Protein AF-A0A3D4EFG9-F1 (afdb_monomer_lite)

Foldseek 3Di:
DCVVDPPDDDDLQVVLVVCVVVVNAVHSVRCQVAADDPPHPNHDDDDDDDLLRVLCVQVVVVHAAEAPPVVVVVDDPVRVVVNLVVNLVSPHAAYALAEPPDDPVSSVVSVVSCVVSNHDHDHDHPDDDD

Structure (mmCIF, N/CA/C/O backbone):
data_AF-A0A3D4EFG9-F1
#
_entry.id   AF-A0A3D4EFG9-F1
#
loop_
_atom_site.group_PDB
_atom_site.id
_atom_site.type_symbol
_atom_site.label_atom_id
_atom_site.label_alt_id
_atom_site.label_comp_id
_atom_site.label_asym_id
_atom_site.label_entity_id
_atom_site.label_seq_id
_atom_site.pdbx_PDB_ins_code
_atom_site.Cartn_x
_atom_site.Cartn_y
_atom_site.Cartn_z
_atom_site.occupancy
_atom_site.B_iso_or_equiv
_atom_site.auth_seq_id
_atom_site.auth_comp_id
_atom_site.auth_asym_id
_atom_site.auth_atom_id
_atom_site.pdbx_PDB_model_num
ATOM 1 N N . LEU A 1 1 ? 4.708 -14.233 -24.435 1.00 82.12 1 LEU A N 1
ATOM 2 C CA . LEU A 1 1 ? 4.312 -13.744 -23.087 1.00 82.12 1 LEU A CA 1
ATOM 3 C C . LEU A 1 1 ? 3.135 -14.493 -22.459 1.00 82.12 1 LEU A C 1
ATOM 5 O O . LEU A 1 1 ? 3.408 -15.318 -21.608 1.00 82.12 1 LEU A O 1
ATOM 9 N N . LYS A 1 2 ? 1.856 -14.291 -22.830 1.00 83.94 2 LYS A N 1
ATOM 10 C CA . LYS A 1 2 ? 0.737 -15.013 -22.160 1.00 83.94 2 LYS A CA 1
ATOM 11 C C . LYS A 1 2 ? 0.837 -16.544 -22.264 1.00 83.94 2 LYS A C 1
ATOM 13 O O . LYS A 1 2 ? 0.564 -17.232 -21.294 1.00 83.94 2 LYS A O 1
ATOM 18 N N . ALA A 1 3 ? 1.275 -17.057 -23.415 1.00 85.94 3 ALA A N 1
ATOM 19 C CA . ALA A 1 3 ? 1.535 -18.487 -23.602 1.00 85.94 3 ALA A CA 1
ATOM 20 C C . ALA A 1 3 ? 2.764 -18.991 -22.817 1.00 85.94 3 ALA A C 1
ATOM 22 O O . ALA A 1 3 ? 2.819 -20.158 -22.459 1.00 85.94 3 ALA A O 1
ATOM 23 N N . GLU A 1 4 ? 3.734 -18.114 -22.535 1.00 84.94 4 GLU A N 1
ATOM 24 C CA . GLU A 1 4 ? 4.949 -18.444 -21.769 1.00 84.94 4 GLU A CA 1
ATOM 25 C C . GLU A 1 4 ? 4.720 -18.383 -20.250 1.00 84.94 4 GLU A C 1
ATOM 27 O O . GLU A 1 4 ? 5.471 -18.989 -19.496 1.00 84.94 4 GLU A O 1
ATOM 32 N N . HIS A 1 5 ? 3.687 -17.660 -19.803 1.00 83.81 5 HIS A N 1
ATOM 33 C CA . HIS A 1 5 ? 3.349 -17.457 -18.392 1.00 83.81 5 HIS A CA 1
ATOM 34 C C . HIS A 1 5 ? 1.856 -17.738 -18.140 1.00 83.81 5 HIS A C 1
ATOM 36 O O . HIS A 1 5 ? 1.083 -16.815 -17.853 1.00 83.81 5 HIS A O 1
ATOM 42 N N . PRO A 1 6 ? 1.414 -18.998 -18.308 1.00 84.62 6 PRO A N 1
ATOM 43 C CA . PRO A 1 6 ? 0.018 -19.366 -18.119 1.00 84.62 6 PRO A CA 1
ATOM 44 C C . PRO A 1 6 ? -0.404 -19.152 -16.659 1.00 84.62 6 PRO A C 1
ATOM 46 O O . PRO A 1 6 ? 0.292 -19.553 -15.731 1.00 84.62 6 PRO A O 1
ATOM 49 N N . GLY A 1 7 ? -1.551 -18.500 -16.453 1.00 82.69 7 GLY A N 1
ATOM 50 C CA . GLY A 1 7 ? -2.093 -18.213 -15.118 1.00 82.69 7 GLY A CA 1
ATOM 51 C C . GLY A 1 7 ? -1.434 -17.043 -14.376 1.00 82.69 7 GLY A C 1
ATOM 52 O O . GLY A 1 7 ? -1.896 -16.683 -13.298 1.00 82.69 7 GLY A O 1
ATOM 53 N N . SER A 1 8 ? -0.397 -16.410 -14.934 1.00 83.06 8 SER A N 1
ATOM 54 C CA . SER A 1 8 ? 0.272 -15.265 -14.305 1.00 83.06 8 SER A CA 1
ATOM 55 C C . SER A 1 8 ? -0.328 -13.921 -14.729 1.00 83.06 8 SER A C 1
ATOM 57 O O . SER A 1 8 ? -0.741 -13.726 -15.876 1.00 83.06 8 SER A O 1
ATOM 59 N N . ILE A 1 9 ? -0.303 -12.940 -13.821 1.00 84.75 9 ILE A N 1
ATOM 60 C CA . ILE A 1 9 ? -0.603 -11.545 -14.162 1.00 84.75 9 ILE A CA 1
ATOM 61 C C . ILE A 1 9 ? 0.611 -10.946 -14.875 1.00 84.75 9 ILE A C 1
ATOM 63 O O . ILE A 1 9 ? 1.674 -10.744 -14.288 1.00 84.75 9 ILE A O 1
ATOM 67 N N . ILE A 1 10 ? 0.448 -10.622 -16.157 1.00 89.69 10 ILE A N 1
ATOM 68 C CA . ILE A 1 10 ? 1.515 -10.017 -16.955 1.00 89.69 10 ILE A CA 1
ATOM 69 C C . ILE A 1 10 ? 1.754 -8.568 -16.505 1.00 89.69 10 ILE A C 1
ATOM 71 O O . ILE A 1 10 ? 0.956 -7.675 -16.778 1.00 89.69 10 ILE A O 1
ATOM 75 N N . GLY A 1 11 ? 2.880 -8.337 -15.830 1.00 88.44 11 GLY A N 1
ATOM 76 C CA . GLY A 1 11 ? 3.390 -7.011 -15.462 1.00 88.44 11 GLY A CA 1
ATOM 77 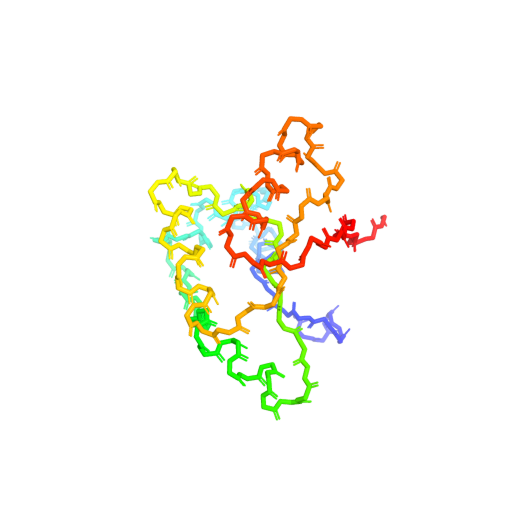C C . GLY A 1 11 ? 4.683 -6.600 -16.180 1.00 88.44 11 GLY A C 1
ATOM 78 O O . GLY A 1 11 ? 5.288 -7.391 -16.906 1.00 88.44 11 GLY A O 1
ATOM 79 N N . ARG A 1 12 ? 5.144 -5.369 -15.907 1.00 90.75 12 ARG A N 1
ATOM 80 C CA . ARG A 1 12 ? 6.397 -4.777 -16.431 1.00 90.75 12 ARG A CA 1
ATOM 81 C C . ARG A 1 12 ? 7.647 -5.670 -16.299 1.00 90.75 12 ARG A C 1
ATOM 83 O O . ARG A 1 12 ? 8.425 -5.668 -17.249 1.00 90.75 12 ARG A O 1
ATOM 90 N N . PRO A 1 13 ? 7.834 -6.482 -15.238 1.00 90.31 13 PRO A N 1
ATOM 91 C CA . PRO A 1 13 ? 8.967 -7.411 -15.170 1.00 90.31 13 PRO A CA 1
ATOM 92 C C . PRO A 1 13 ? 9.047 -8.390 -16.352 1.00 90.31 13 PRO A C 1
ATOM 94 O O . PRO A 1 13 ? 10.130 -8.633 -16.873 1.00 90.31 13 PRO A O 1
ATOM 97 N N . HIS A 1 14 ? 7.913 -8.881 -16.865 1.00 92.56 14 HIS A N 1
ATOM 98 C CA . HIS A 1 14 ? 7.903 -9.766 -18.038 1.00 92.56 14 HIS A CA 1
ATOM 99 C C . HIS A 1 14 ? 8.370 -9.037 -19.308 1.00 92.56 14 HIS A C 1
ATOM 101 O O . HIS A 1 14 ? 9.064 -9.611 -20.146 1.00 92.56 14 HIS A O 1
ATOM 107 N N . PHE A 1 15 ? 8.022 -7.753 -19.445 1.00 93.00 15 PH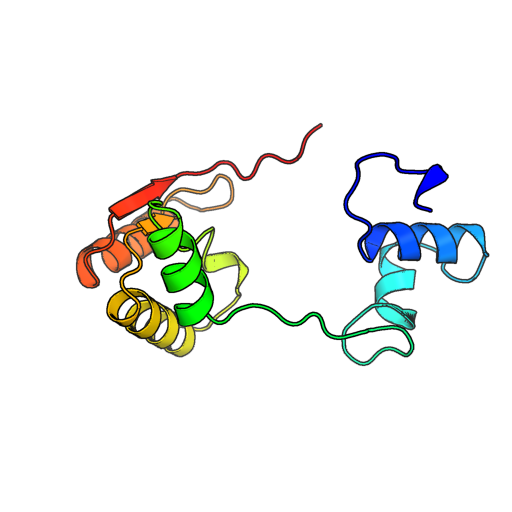E A N 1
ATOM 108 C CA . PHE A 1 15 ? 8.498 -6.919 -20.550 1.00 93.00 15 PHE A CA 1
ATOM 109 C C . PHE A 1 15 ? 9.986 -6.592 -20.418 1.00 93.00 15 PHE A C 1
ATOM 111 O O . PHE A 1 15 ? 10.683 -6.599 -21.428 1.00 93.00 15 PHE A O 1
ATOM 118 N N . ALA A 1 16 ? 10.490 -6.377 -19.199 1.00 94.12 16 ALA A N 1
ATOM 119 C CA . ALA A 1 16 ? 11.921 -6.207 -18.956 1.00 94.12 16 ALA A CA 1
ATOM 120 C C . ALA A 1 16 ? 12.710 -7.432 -19.447 1.00 94.12 16 ALA A C 1
ATOM 122 O O . ALA A 1 16 ? 13.671 -7.284 -20.196 1.00 94.12 16 ALA A O 1
ATOM 123 N N . LEU A 1 17 ? 12.238 -8.645 -19.138 1.00 93.56 17 LEU A N 1
ATOM 124 C CA . LEU A 1 17 ? 12.839 -9.883 -19.647 1.00 93.56 17 LEU A CA 1
ATOM 125 C C . LEU A 1 17 ? 12.784 -9.983 -21.180 1.00 93.56 17 LEU A C 1
ATOM 127 O O . LEU A 1 17 ? 13.741 -10.447 -21.795 1.00 93.56 17 LEU A O 1
ATOM 131 N N . CYS A 1 18 ? 11.705 -9.519 -21.819 1.00 94.31 18 CYS A N 1
ATOM 132 C CA . CYS A 1 18 ? 11.630 -9.470 -23.283 1.00 94.31 18 CYS A CA 1
ATOM 133 C C . CYS A 1 18 ? 12.640 -8.490 -23.889 1.00 94.31 18 CYS A C 1
ATOM 135 O O . CYS A 1 18 ? 13.263 -8.816 -24.894 1.00 94.31 18 CYS A O 1
ATOM 137 N N . LEU A 1 19 ? 12.816 -7.310 -23.283 1.00 94.56 19 LEU A N 1
ATOM 138 C CA . LEU A 1 19 ? 13.791 -6.312 -23.733 1.00 94.56 19 LEU A CA 1
ATOM 139 C C . LEU A 1 19 ? 15.222 -6.848 -23.636 1.00 94.56 19 LEU A C 1
ATOM 141 O O . LEU A 1 19 ? 16.008 -6.633 -24.555 1.00 94.56 19 LEU A O 1
ATOM 145 N N . ILE A 1 20 ? 15.526 -7.607 -22.582 1.00 96.06 20 ILE A N 1
ATOM 146 C CA . ILE A 1 20 ? 16.821 -8.281 -22.430 1.00 96.06 20 ILE A CA 1
ATOM 147 C C . ILE A 1 20 ? 17.004 -9.353 -23.507 1.00 96.06 20 ILE A C 1
ATOM 149 O O . ILE A 1 20 ? 18.007 -9.353 -24.214 1.00 96.06 20 ILE A O 1
ATOM 153 N N . ARG A 1 21 ? 16.013 -10.235 -23.705 1.00 94.94 21 ARG A N 1
ATOM 154 C CA . ARG A 1 21 ? 16.064 -11.274 -24.755 1.00 94.94 21 ARG A CA 1
ATOM 155 C C . ARG A 1 21 ? 16.202 -10.687 -26.163 1.00 94.94 21 ARG A C 1
ATOM 157 O O . ARG A 1 21 ? 16.790 -11.325 -27.027 1.00 94.94 21 ARG A O 1
ATOM 164 N N . ALA A 1 22 ? 15.666 -9.489 -26.391 1.00 94.50 22 ALA A N 1
ATOM 165 C CA . ALA A 1 22 ? 15.785 -8.761 -27.650 1.00 94.50 22 ALA A CA 1
ATOM 166 C C . ALA A 1 22 ? 17.119 -7.998 -27.805 1.00 94.50 22 ALA A C 1
ATOM 168 O O . ALA A 1 22 ? 17.312 -7.341 -28.825 1.00 94.50 22 ALA A O 1
ATOM 169 N N . GLY A 1 23 ? 18.015 -8.042 -26.810 1.00 95.75 23 GLY A N 1
ATOM 170 C CA . GLY A 1 23 ? 19.285 -7.309 -26.816 1.00 95.75 23 GLY A CA 1
ATOM 171 C C . GLY A 1 23 ? 19.131 -5.790 -26.675 1.00 95.75 23 GLY A C 1
ATOM 172 O O . GLY A 1 23 ? 20.024 -5.040 -27.056 1.00 95.75 23 GLY A O 1
ATOM 173 N N . LEU A 1 24 ? 17.985 -5.318 -26.172 1.00 95.62 24 LEU A N 1
ATOM 174 C CA . LEU A 1 24 ? 17.677 -3.892 -26.019 1.00 95.62 24 LEU A CA 1
ATOM 175 C C . LEU A 1 24 ? 18.009 -3.349 -24.623 1.00 95.62 24 LEU A C 1
ATOM 177 O O . LEU A 1 24 ? 18.051 -2.130 -24.451 1.00 95.62 24 LEU A O 1
ATOM 181 N N . ALA A 1 25 ? 18.224 -4.230 -23.643 1.00 96.50 25 ALA A N 1
ATOM 182 C CA . ALA A 1 25 ? 18.608 -3.886 -22.279 1.00 96.50 25 ALA A CA 1
ATOM 183 C C . ALA A 1 25 ? 19.549 -4.944 -21.686 1.00 96.50 25 ALA A C 1
ATOM 185 O O . ALA A 1 25 ? 19.390 -6.132 -21.965 1.00 96.50 25 ALA A O 1
ATOM 186 N N . ASP A 1 26 ? 20.471 -4.522 -20.823 1.00 95.94 26 ASP A N 1
ATOM 187 C CA . ASP A 1 26 ? 21.510 -5.410 -20.268 1.00 95.94 26 ASP A CA 1
ATOM 188 C C . ASP A 1 26 ? 21.088 -6.089 -18.955 1.00 95.94 26 ASP A C 1
ATOM 190 O O . ASP A 1 26 ? 21.668 -7.082 -18.518 1.00 95.94 26 ASP A O 1
ATOM 194 N N . SER A 1 27 ? 20.062 -5.554 -18.294 1.00 95.38 27 SER A N 1
ATOM 195 C CA . SER A 1 27 ? 19.504 -6.092 -17.053 1.00 95.38 27 SER A CA 1
ATOM 196 C C . SER A 1 27 ? 18.051 -5.657 -16.876 1.00 95.38 27 SER A C 1
ATOM 198 O O . SER A 1 27 ? 17.556 -4.781 -17.589 1.00 95.38 27 SER A O 1
ATOM 200 N N . VAL A 1 28 ? 17.355 -6.241 -15.892 1.00 91.81 28 VAL A N 1
ATOM 201 C CA . VAL A 1 28 ? 15.995 -5.802 -15.539 1.00 91.81 28 VAL A CA 1
ATOM 202 C C . VAL A 1 28 ? 16.021 -4.329 -15.139 1.00 91.81 28 VAL A C 1
ATOM 204 O O . VAL A 1 28 ? 15.219 -3.552 -15.645 1.00 91.81 28 VAL A O 1
ATOM 207 N N . GLN A 1 29 ? 16.986 -3.928 -14.309 1.00 94.75 29 GLN A N 1
ATOM 208 C CA . GLN A 1 29 ? 17.130 -2.540 -13.8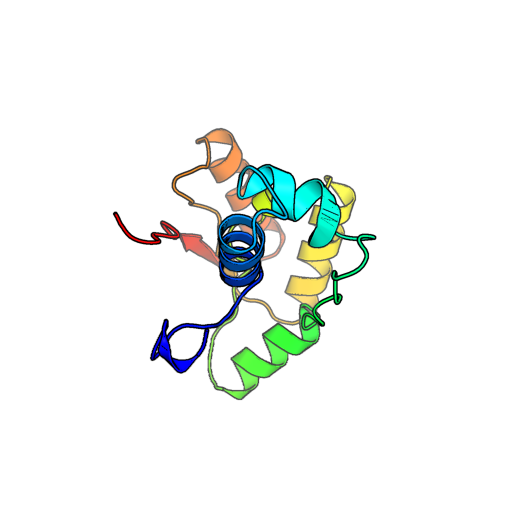81 1.00 94.75 29 GLN A CA 1
ATOM 209 C C . GLN A 1 29 ? 17.352 -1.593 -15.070 1.00 94.75 29 GLN A C 1
ATOM 211 O O . GLN A 1 29 ? 16.682 -0.567 -15.159 1.00 94.75 29 GLN A O 1
ATOM 216 N N . ASP A 1 30 ? 18.230 -1.956 -16.011 1.00 95.94 30 ASP A N 1
ATOM 217 C CA . ASP A 1 30 ? 18.474 -1.167 -17.227 1.00 95.94 30 ASP A CA 1
ATOM 218 C C . ASP A 1 30 ? 17.198 -1.016 -18.073 1.00 95.94 30 ASP A C 1
ATOM 220 O O . ASP A 1 30 ? 16.839 0.082 -18.510 1.00 95.94 30 ASP A O 1
ATOM 224 N N . ALA A 1 31 ? 16.440 -2.106 -18.226 1.00 95.88 31 ALA A N 1
ATOM 225 C CA . ALA A 1 31 ? 15.173 -2.092 -18.945 1.00 95.88 31 ALA A CA 1
ATOM 226 C C . ALA A 1 31 ? 14.152 -1.133 -18.305 1.00 95.88 31 ALA A C 1
ATOM 228 O O . ALA A 1 31 ? 13.462 -0.400 -19.020 1.00 95.88 31 ALA A O 1
ATOM 229 N N . PHE A 1 32 ? 14.063 -1.095 -16.971 1.00 93.94 32 PHE A N 1
ATOM 230 C CA . PHE A 1 32 ? 13.196 -0.148 -16.266 1.00 93.94 32 PHE A CA 1
ATOM 231 C C . PHE A 1 32 ? 13.637 1.294 -16.4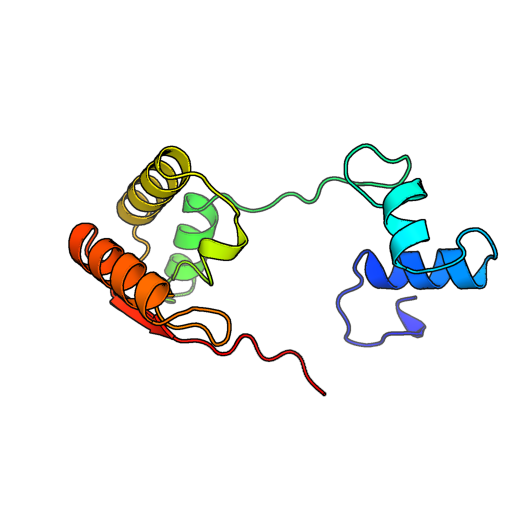97 1.00 93.94 32 PHE A C 1
ATOM 233 O O . PHE A 1 32 ? 12.855 2.090 -17.028 1.00 93.94 32 PHE A O 1
ATOM 240 N N . VAL A 1 33 ? 14.910 1.584 -16.228 1.00 94.88 33 VAL A N 1
ATOM 241 C CA . VAL A 1 33 ? 15.463 2.937 -16.320 1.00 94.88 33 VAL A CA 1
ATOM 242 C C . VAL A 1 33 ? 15.308 3.515 -17.723 1.00 94.88 33 VAL A C 1
ATOM 244 O O . VAL A 1 33 ? 14.986 4.694 -17.853 1.00 94.88 33 VAL A O 1
ATOM 247 N N . ARG A 1 34 ? 15.504 2.718 -18.779 1.00 94.06 34 ARG A N 1
ATOM 248 C CA . ARG A 1 34 ? 15.444 3.199 -20.169 1.00 94.06 34 ARG A CA 1
ATOM 249 C C . ARG A 1 34 ? 14.035 3.209 -20.755 1.00 94.06 34 ARG A C 1
ATOM 251 O O . ARG A 1 34 ? 13.723 4.092 -21.555 1.00 94.06 34 ARG A O 1
ATOM 258 N N . TYR A 1 35 ? 13.185 2.251 -20.382 1.00 93.69 35 TYR A N 1
ATOM 259 C CA . TYR A 1 35 ? 11.969 1.960 -21.147 1.00 93.69 35 TYR A CA 1
ATOM 260 C C . TYR A 1 35 ? 10.674 1.909 -20.337 1.00 93.69 35 TYR A C 1
ATOM 262 O O . TYR A 1 35 ? 9.634 2.284 -20.886 1.00 93.69 35 TYR A O 1
ATOM 270 N N . LEU A 1 36 ? 10.706 1.444 -19.083 1.00 93.31 36 LEU A N 1
ATOM 271 C CA . LEU A 1 36 ? 9.493 1.011 -18.365 1.00 93.31 36 LEU A CA 1
ATOM 272 C C . LEU A 1 36 ? 9.168 1.815 -17.096 1.00 93.31 36 LEU A C 1
ATOM 274 O O . LEU A 1 36 ? 8.108 1.592 -16.499 1.00 93.31 36 LEU A O 1
ATOM 278 N N . ASP A 1 37 ? 10.048 2.719 -16.669 1.00 91.44 37 ASP A N 1
ATOM 279 C CA . ASP A 1 37 ? 9.802 3.623 -15.544 1.00 91.44 37 ASP A CA 1
ATOM 280 C C . ASP A 1 37 ? 8.890 4.801 -15.905 1.00 91.44 37 ASP A C 1
ATOM 282 O O . ASP A 1 37 ? 8.774 5.158 -17.082 1.00 91.44 37 ASP A O 1
ATOM 286 N N . PRO A 1 38 ? 8.240 5.435 -14.908 1.00 89.69 38 PRO A N 1
ATOM 287 C CA . PRO A 1 38 ? 7.452 6.641 -15.127 1.00 89.69 38 PRO A CA 1
ATOM 288 C C . PRO A 1 38 ? 8.191 7.674 -15.989 1.00 89.69 38 PRO A C 1
ATOM 290 O O . PRO A 1 38 ? 9.341 8.015 -15.730 1.00 89.69 38 PRO A O 1
ATOM 293 N N . GLY A 1 39 ? 7.527 8.154 -17.043 1.00 88.69 39 GLY A N 1
ATOM 294 C CA . GLY A 1 39 ? 8.102 9.112 -17.996 1.00 88.69 39 GLY A CA 1
ATOM 295 C C . GLY A 1 39 ? 8.924 8.493 -19.134 1.00 88.69 39 GLY A C 1
ATOM 296 O O . GLY A 1 39 ? 9.417 9.225 -19.991 1.00 88.69 39 GLY A O 1
ATOM 297 N N . ARG A 1 40 ? 9.070 7.163 -19.195 1.00 92.62 40 ARG A N 1
ATOM 298 C CA . ARG A 1 40 ? 9.727 6.473 -20.316 1.00 92.62 40 ARG A CA 1
ATOM 299 C C . ARG A 1 40 ? 8.755 6.112 -21.431 1.00 92.62 40 ARG A C 1
ATOM 301 O O . ARG A 1 40 ? 7.549 6.011 -21.231 1.00 92.62 40 ARG A O 1
ATOM 308 N N . LYS A 1 41 ? 9.317 5.882 -22.622 1.00 86.75 41 LYS A N 1
ATOM 309 C CA . LYS A 1 41 ? 8.583 5.698 -23.886 1.00 86.75 41 LYS A CA 1
ATOM 310 C C . LYS A 1 41 ? 7.469 4.649 -23.814 1.00 86.75 41 LYS A C 1
ATOM 312 O O . LYS A 1 41 ? 6.451 4.812 -24.477 1.00 86.75 41 LYS A O 1
ATOM 317 N N . TYR A 1 42 ? 7.669 3.576 -23.050 1.00 88.19 42 TYR A N 1
ATOM 318 C CA . TYR A 1 42 ? 6.722 2.462 -22.967 1.00 88.19 42 TYR A CA 1
ATOM 319 C C . TYR A 1 42 ? 6.048 2.356 -21.594 1.00 88.19 42 TYR A C 1
ATOM 321 O O . TYR A 1 42 ? 5.418 1.343 -21.289 1.00 88.19 42 TYR A O 1
ATOM 329 N N . TYR A 1 43 ? 6.149 3.398 -20.766 1.00 89.50 43 TYR A N 1
ATOM 330 C CA . TYR A 1 43 ? 5.403 3.470 -19.521 1.00 89.50 43 TYR A CA 1
ATOM 331 C C . TYR A 1 43 ? 3.963 3.894 -19.783 1.00 89.50 43 TYR A C 1
ATOM 333 O O . TYR A 1 43 ? 3.682 5.025 -20.178 1.00 89.50 43 TYR A O 1
ATOM 341 N N . ILE A 1 44 ? 3.039 2.983 -19.499 1.00 85.31 44 ILE A N 1
ATOM 342 C CA . ILE A 1 44 ? 1.614 3.283 -19.433 1.00 85.31 44 ILE A CA 1
ATOM 343 C C . ILE A 1 44 ? 1.251 3.373 -17.957 1.00 85.31 44 ILE A C 1
ATOM 345 O O . ILE A 1 44 ? 1.419 2.405 -17.207 1.00 85.31 44 ILE A O 1
ATOM 349 N N . ARG A 1 45 ? 0.764 4.544 -17.532 1.00 82.69 45 ARG A N 1
ATOM 350 C CA . ARG A 1 45 ? 0.317 4.745 -16.153 1.00 82.69 45 ARG A CA 1
ATOM 351 C C . ARG A 1 45 ? -0.849 3.804 -15.875 1.00 82.69 45 ARG A C 1
ATOM 353 O O . ARG A 1 45 ? -1.862 3.835 -16.568 1.00 82.69 45 ARG A O 1
ATOM 360 N N . ARG A 1 46 ? -0.705 2.981 -14.840 1.00 81.56 46 ARG A N 1
ATOM 361 C CA . ARG A 1 46 ? -1.805 2.160 -14.342 1.00 81.56 46 ARG A CA 1
ATOM 362 C C . ARG A 1 46 ? -2.783 3.055 -13.587 1.00 81.56 46 ARG A C 1
ATOM 364 O O . ARG A 1 46 ? -2.359 3.869 -12.767 1.00 81.56 46 ARG A O 1
ATOM 371 N N . HIS A 1 47 ? -4.071 2.898 -13.875 1.00 82.06 47 HIS A N 1
ATOM 372 C CA . HIS A 1 47 ? -5.114 3.460 -13.032 1.00 82.06 47 HIS A CA 1
ATOM 373 C C . HIS A 1 47 ? -5.219 2.604 -11.771 1.00 82.06 47 HIS A C 1
ATOM 375 O O . HIS A 1 47 ? -5.369 1.382 -11.860 1.00 82.06 47 HIS A O 1
ATOM 381 N N . PHE A 1 48 ? -5.093 3.243 -10.617 1.00 86.44 48 PHE A N 1
ATOM 382 C CA . PHE A 1 48 ? -5.359 2.630 -9.324 1.00 86.44 48 PHE A CA 1
ATOM 383 C C . PHE A 1 48 ? -6.672 3.198 -8.810 1.00 86.44 48 PHE A C 1
ATOM 385 O O . PHE A 1 48 ? -6.981 4.354 -9.092 1.00 86.44 48 PHE A O 1
ATOM 392 N N . LEU A 1 49 ? -7.434 2.370 -8.102 1.00 92.75 49 LEU A N 1
ATOM 393 C CA . LEU A 1 49 ? -8.603 2.850 -7.380 1.00 92.75 49 LEU A CA 1
ATOM 394 C C . LEU A 1 49 ? -8.152 3.829 -6.296 1.00 92.75 49 LEU A C 1
ATOM 396 O O . LEU A 1 49 ? -7.070 3.665 -5.720 1.00 92.75 49 LEU A O 1
ATOM 400 N N . SER A 1 50 ? -8.981 4.827 -6.019 1.00 94.50 50 SER A N 1
ATOM 401 C CA . SER A 1 50 ? -8.831 5.638 -4.819 1.00 94.50 50 SER A CA 1
ATOM 402 C C . SER A 1 50 ? -9.071 4.784 -3.562 1.00 94.50 50 SER A C 1
ATOM 404 O O . SER A 1 50 ? -9.596 3.668 -3.640 1.00 94.50 50 SER A O 1
ATOM 406 N N . VAL A 1 51 ? -8.685 5.288 -2.384 1.00 96.56 51 VAL A N 1
ATOM 407 C CA . VAL A 1 51 ? -8.954 4.589 -1.112 1.00 96.56 51 VAL A CA 1
ATOM 408 C C . VAL A 1 51 ? -10.460 4.409 -0.901 1.00 96.56 51 VAL A C 1
ATOM 410 O O . VAL A 1 51 ? -10.899 3.362 -0.433 1.00 96.56 51 VAL A O 1
ATOM 413 N N . GLU A 1 52 ? -11.241 5.407 -1.308 1.00 97.38 52 GLU A N 1
ATOM 414 C CA . GLU A 1 52 ? -12.697 5.441 -1.227 1.00 97.38 52 GLU A CA 1
ATOM 415 C C . GLU A 1 52 ? -13.317 4.372 -2.133 1.00 97.38 52 GLU A C 1
ATOM 417 O O . GLU A 1 52 ? -14.084 3.535 -1.658 1.00 97.38 52 GLU A O 1
ATOM 422 N N . GLU A 1 53 ? -12.911 4.336 -3.408 1.00 97.50 53 GLU A N 1
ATOM 423 C CA . GLU A 1 53 ? -13.378 3.343 -4.381 1.00 97.50 53 GLU A CA 1
ATOM 424 C C . GLU A 1 53 ? -13.010 1.914 -3.948 1.00 97.50 53 GLU A C 1
ATOM 426 O O . GLU A 1 53 ? -13.820 0.991 -4.046 1.00 97.50 53 GLU A O 1
ATOM 431 N N . ALA A 1 54 ? -11.788 1.714 -3.442 1.00 97.12 54 ALA A N 1
ATOM 432 C CA . ALA A 1 54 ? -11.331 0.409 -2.977 1.00 97.12 54 ALA A CA 1
ATOM 433 C C . ALA A 1 54 ? -12.094 -0.057 -1.726 1.00 97.12 54 ALA A C 1
ATOM 435 O O . ALA A 1 54 ? -12.515 -1.215 -1.656 1.00 97.12 54 ALA A O 1
ATOM 436 N N . ALA A 1 55 ? -12.296 0.830 -0.747 1.00 97.69 55 ALA A N 1
ATOM 437 C CA . ALA A 1 55 ? -13.045 0.521 0.467 1.00 97.69 55 ALA A CA 1
ATOM 438 C C . ALA A 1 55 ? -14.517 0.216 0.160 1.00 97.69 55 ALA A C 1
ATOM 440 O O . ALA A 1 55 ? -15.064 -0.750 0.696 1.00 97.69 55 ALA A O 1
ATOM 441 N N . GLU A 1 56 ? -15.142 0.993 -0.728 1.00 97.50 56 GLU A N 1
ATOM 442 C CA . GLU A 1 56 ? -16.509 0.749 -1.182 1.00 97.50 56 GLU A CA 1
ATOM 443 C C . GLU A 1 56 ? -16.642 -0.608 -1.871 1.00 97.50 56 GLU A C 1
ATOM 445 O O . GLU A 1 56 ? -17.545 -1.372 -1.534 1.00 97.50 56 GLU A O 1
ATOM 450 N N . LEU A 1 57 ? -15.717 -0.949 -2.769 1.00 97.88 57 LEU A N 1
ATOM 451 C CA . LEU A 1 57 ? -15.742 -2.219 -3.487 1.00 97.88 57 LEU A CA 1
ATOM 452 C C . LEU A 1 57 ? -15.581 -3.423 -2.546 1.00 97.88 57 LEU A C 1
ATOM 454 O O . LEU A 1 57 ? -16.333 -4.393 -2.656 1.00 97.88 57 LEU A O 1
ATOM 458 N N . ILE A 1 58 ? -14.643 -3.360 -1.594 1.00 98.19 58 ILE A N 1
ATOM 459 C CA . ILE A 1 58 ? -14.438 -4.425 -0.597 1.00 98.19 58 ILE A CA 1
ATOM 460 C C . ILE A 1 58 ? -15.687 -4.593 0.273 1.00 98.19 58 ILE A C 1
ATOM 462 O O . ILE A 1 58 ? -16.169 -5.712 0.454 1.00 98.19 58 ILE A O 1
ATOM 466 N N . ARG A 1 59 ? -16.244 -3.485 0.773 1.00 96.69 59 ARG A N 1
ATOM 467 C CA . ARG A 1 59 ? -17.456 -3.495 1.599 1.00 96.69 59 ARG A CA 1
ATOM 468 C C . ARG A 1 59 ? -18.672 -3.996 0.821 1.00 96.69 59 ARG A C 1
ATOM 470 O O . ARG A 1 59 ? -19.450 -4.779 1.356 1.00 96.69 59 ARG A O 1
ATOM 477 N N . GLY A 1 60 ? -18.823 -3.597 -0.441 1.00 97.38 60 GLY A N 1
ATOM 478 C CA . GLY A 1 60 ? -19.880 -4.071 -1.338 1.00 97.38 60 GLY A CA 1
ATOM 479 C C . GLY A 1 60 ? -19.819 -5.581 -1.595 1.00 97.38 60 GLY A C 1
ATOM 480 O O . GLY A 1 60 ? -20.850 -6.205 -1.830 1.00 97.38 60 GLY A O 1
ATOM 481 N N . ALA A 1 61 ? -18.634 -6.184 -1.472 1.00 98.00 61 ALA A N 1
ATOM 482 C CA . ALA A 1 61 ? -18.436 -7.631 -1.510 1.00 98.00 61 ALA A CA 1
ATOM 483 C C . ALA A 1 61 ? -18.642 -8.329 -0.145 1.00 98.00 61 ALA A C 1
ATOM 485 O O . ALA A 1 61 ? -18.449 -9.540 -0.046 1.00 98.00 61 ALA A O 1
ATOM 486 N N . GLY A 1 62 ? -19.007 -7.592 0.912 1.00 97.19 62 GLY A N 1
ATOM 487 C CA . GLY A 1 62 ? -19.142 -8.103 2.282 1.00 97.19 62 GLY A CA 1
ATOM 488 C C . GLY A 1 62 ? -17.814 -8.271 3.029 1.00 97.19 62 GLY A C 1
ATOM 489 O O . GLY A 1 62 ? -17.779 -8.911 4.078 1.00 97.19 62 GLY A O 1
ATOM 490 N N . GLY A 1 63 ? -16.719 -7.736 2.485 1.00 97.25 63 GLY A N 1
ATOM 491 C CA . GLY A 1 63 ? -15.391 -7.794 3.086 1.00 97.25 63 GLY A CA 1
ATOM 492 C C . GLY A 1 63 ? -15.096 -6.637 4.040 1.00 97.25 63 GLY A C 1
ATOM 493 O O . GLY A 1 63 ? -15.863 -5.684 4.175 1.00 97.25 63 GLY A O 1
ATOM 494 N N . VAL A 1 64 ? -13.921 -6.715 4.663 1.00 97.00 64 VAL A N 1
ATOM 495 C CA . VAL A 1 64 ? -13.360 -5.690 5.550 1.00 97.00 64 VAL A CA 1
ATOM 496 C C . VAL A 1 64 ? -12.047 -5.199 4.943 1.00 97.00 64 VAL A C 1
ATOM 498 O O . VAL A 1 64 ? -11.200 -6.010 4.572 1.00 97.00 64 VAL A O 1
ATOM 501 N N . SER A 1 65 ? -11.883 -3.884 4.803 1.00 98.00 65 SER A N 1
ATOM 502 C CA . SER A 1 65 ? -10.701 -3.276 4.183 1.00 98.00 65 SER A CA 1
ATOM 503 C C . SER A 1 65 ? -9.640 -2.894 5.218 1.00 98.00 65 SER A C 1
ATOM 505 O O . SER A 1 65 ? -9.956 -2.471 6.334 1.00 98.00 65 SER A O 1
ATOM 507 N N . ALA A 1 66 ? -8.369 -3.012 4.825 1.00 98.19 66 ALA A N 1
ATOM 508 C CA . ALA A 1 66 ? -7.222 -2.592 5.622 1.00 98.19 66 ALA A CA 1
ATOM 509 C C . ALA A 1 66 ? -6.142 -1.941 4.742 1.00 98.19 66 ALA A C 1
ATOM 511 O O . ALA A 1 66 ? -5.932 -2.361 3.602 1.00 98.19 66 ALA A O 1
ATOM 512 N N . ILE A 1 67 ? -5.445 -0.934 5.274 1.00 98.06 67 ILE A N 1
ATOM 513 C CA . ILE A 1 67 ? -4.271 -0.337 4.625 1.00 98.06 67 ILE A CA 1
ATOM 514 C C . ILE A 1 67 ? -3.069 -1.266 4.820 1.00 98.06 67 ILE A C 1
ATOM 516 O O . ILE A 1 67 ? -2.584 -1.427 5.940 1.00 98.06 67 ILE A O 1
ATOM 520 N N . ALA A 1 68 ? -2.575 -1.850 3.729 1.00 96.94 68 ALA A N 1
ATOM 521 C CA . ALA A 1 68 ? -1.393 -2.710 3.735 1.00 96.94 68 ALA A CA 1
ATOM 522 C C . ALA A 1 68 ? -0.091 -1.893 3.791 1.00 96.94 68 ALA A C 1
ATOM 524 O O . ALA A 1 68 ? -0.008 -0.823 3.182 1.00 96.94 68 ALA A O 1
ATOM 525 N N . HIS A 1 69 ? 0.905 -2.406 4.517 1.00 96.06 69 HIS A N 1
ATOM 526 C CA . HIS A 1 69 ? 2.301 -1.967 4.628 1.00 96.06 69 HIS A CA 1
ATOM 527 C C . HIS A 1 69 ? 2.538 -0.473 4.304 1.00 96.06 69 HIS A C 1
ATOM 529 O O . HIS A 1 69 ? 3.272 -0.144 3.361 1.00 96.06 69 HIS A O 1
ATOM 535 N N . PRO A 1 70 ? 1.962 0.465 5.084 1.00 95.38 70 PRO A N 1
ATOM 536 C CA . PRO A 1 70 ? 1.880 1.887 4.727 1.00 95.38 70 PRO A CA 1
ATOM 537 C C . PRO A 1 70 ? 3.246 2.571 4.562 1.00 95.38 70 PRO A C 1
ATOM 539 O O . PRO A 1 70 ? 3.384 3.522 3.793 1.00 95.38 70 PRO A O 1
ATOM 542 N N . MET A 1 71 ? 4.296 2.066 5.216 1.00 94.06 71 MET A N 1
ATOM 543 C CA . MET A 1 71 ? 5.649 2.628 5.091 1.00 94.06 71 MET A CA 1
ATOM 544 C C . MET A 1 71 ? 6.249 2.449 3.691 1.00 94.06 71 MET A C 1
ATOM 546 O O . MET A 1 71 ? 7.165 3.183 3.321 1.00 94.06 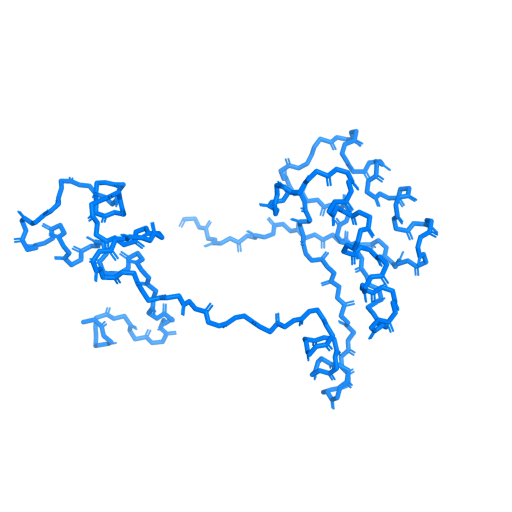71 MET A O 1
ATOM 550 N N . GLN A 1 72 ? 5.747 1.502 2.891 1.00 91.38 72 GLN A N 1
ATOM 551 C CA . GLN A 1 72 ? 6.230 1.301 1.522 1.00 91.38 72 GLN A CA 1
ATOM 552 C C . GLN A 1 72 ? 5.779 2.415 0.567 1.00 91.38 72 GLN A C 1
ATOM 554 O O . GLN A 1 72 ? 6.385 2.593 -0.491 1.00 91.38 72 GLN A O 1
ATOM 559 N N . TYR A 1 73 ? 4.763 3.199 0.941 1.00 92.31 73 TYR A N 1
ATOM 560 C CA . TYR A 1 73 ? 4.267 4.311 0.128 1.00 92.31 73 TYR A CA 1
ATOM 561 C C . TYR A 1 73 ? 5.207 5.518 0.132 1.00 92.31 73 TYR A C 1
ATOM 563 O O . TYR A 1 73 ? 5.080 6.377 -0.736 1.00 92.31 73 TYR A O 1
ATOM 571 N N . LYS A 1 74 ? 6.177 5.559 1.063 1.00 91.06 74 LYS A N 1
ATOM 572 C CA . LYS A 1 74 ? 7.162 6.646 1.208 1.00 91.06 74 LYS A CA 1
ATOM 573 C C . LYS A 1 74 ? 6.507 8.029 1.324 1.00 91.06 74 LYS A C 1
ATOM 575 O O . LYS A 1 74 ? 7.037 9.008 0.806 1.00 91.06 74 LYS A O 1
ATOM 580 N N . LEU A 1 75 ? 5.351 8.076 1.982 1.00 94.12 75 LEU A N 1
ATOM 581 C CA . LEU A 1 75 ? 4.682 9.318 2.347 1.00 94.12 75 LEU A CA 1
ATOM 582 C C . LEU A 1 75 ? 5.462 9.996 3.476 1.00 94.12 75 LEU A C 1
ATOM 584 O O . LEU A 1 75 ? 6.042 9.318 4.330 1.00 94.12 75 LEU A O 1
ATOM 588 N N . ASP A 1 76 ? 5.465 11.321 3.464 1.00 95.38 76 ASP A N 1
ATOM 589 C CA . ASP A 1 76 ? 5.833 12.118 4.628 1.00 95.38 76 ASP A CA 1
ATOM 590 C C . ASP A 1 76 ? 4.708 12.084 5.679 1.00 95.38 76 ASP A C 1
ATOM 592 O O . ASP A 1 76 ? 3.692 11.399 5.522 1.00 95.38 76 ASP A O 1
ATOM 596 N N . ASP A 1 77 ? 4.908 12.780 6.797 1.00 93.50 77 ASP A N 1
ATOM 597 C CA . ASP A 1 77 ? 3.947 12.756 7.900 1.00 93.50 77 ASP A CA 1
ATOM 598 C C . ASP A 1 77 ? 2.616 13.441 7.532 1.00 93.50 77 AS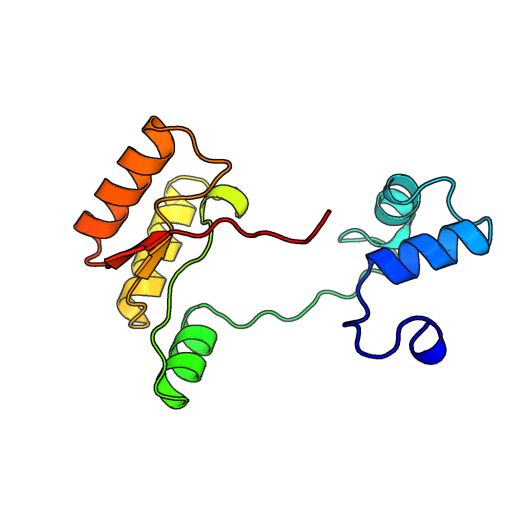P A C 1
ATOM 600 O O . ASP A 1 77 ? 1.556 12.988 7.973 1.00 93.50 77 ASP A O 1
ATOM 604 N N . GLU A 1 78 ? 2.643 14.473 6.680 1.00 96.88 78 GLU A N 1
ATOM 605 C CA . GLU A 1 78 ? 1.432 15.122 6.158 1.00 96.88 78 GLU A CA 1
ATOM 606 C C . GLU A 1 78 ? 0.648 14.168 5.248 1.00 96.88 78 GLU A C 1
ATOM 608 O O . GLU A 1 78 ? -0.538 13.936 5.477 1.00 96.88 78 GLU A O 1
ATOM 613 N N . GLY A 1 79 ? 1.312 13.528 4.282 1.00 97.50 79 GLY A N 1
ATOM 614 C CA . GLY A 1 79 ? 0.677 12.558 3.392 1.00 97.50 79 GLY A CA 1
ATOM 615 C C . GLY A 1 79 ? 0.171 11.315 4.128 1.00 97.50 79 GLY A C 1
ATOM 616 O O . GLY A 1 79 ? -0.876 10.770 3.777 1.00 97.50 79 GLY A O 1
ATOM 617 N N . MET A 1 80 ? 0.873 10.868 5.175 1.00 97.06 80 MET A N 1
ATOM 618 C CA . MET A 1 80 ? 0.386 9.791 6.041 1.00 97.06 80 MET A CA 1
ATOM 619 C C . MET A 1 80 ? -0.886 10.214 6.782 1.00 97.06 80 MET A C 1
ATOM 621 O O . MET A 1 80 ? -1.833 9.435 6.851 1.00 97.06 80 MET A O 1
ATOM 625 N N . THR A 1 81 ? -0.923 11.441 7.303 1.00 97.06 81 THR A N 1
ATOM 626 C CA . THR A 1 81 ? -2.099 12.004 7.982 1.00 97.06 81 THR A CA 1
ATOM 627 C C . THR A 1 81 ? -3.294 12.076 7.033 1.00 97.06 81 THR A C 1
ATOM 629 O O . THR A 1 81 ? -4.344 11.520 7.350 1.00 97.06 81 THR A O 1
ATOM 632 N N . GLU A 1 82 ? -3.112 12.640 5.834 1.00 97.88 82 GLU A N 1
ATOM 633 C CA . GLU A 1 82 ? -4.162 12.711 4.809 1.00 97.88 82 GLU A CA 1
ATOM 634 C C . GLU A 1 82 ? -4.696 11.311 4.459 1.00 97.88 82 GLU A C 1
ATOM 636 O O . GLU A 1 82 ? -5.907 11.095 4.377 1.00 97.88 82 GLU A O 1
ATOM 641 N N . LEU A 1 83 ? -3.803 10.326 4.294 1.00 97.69 83 LEU A N 1
ATOM 642 C CA . LEU A 1 83 ? -4.202 8.949 4.012 1.00 97.69 83 LEU A CA 1
ATOM 643 C C . LEU A 1 83 ? -5.047 8.355 5.146 1.00 97.69 83 LEU A C 1
ATOM 645 O O . LEU A 1 83 ? -6.044 7.692 4.861 1.00 97.69 83 LEU A O 1
ATOM 649 N N . MET A 1 84 ? -4.666 8.564 6.410 1.00 98.12 84 MET A N 1
ATOM 650 C CA . MET A 1 84 ? -5.424 8.046 7.554 1.00 98.12 84 MET A CA 1
ATOM 651 C C . MET A 1 84 ? -6.802 8.703 7.665 1.00 98.12 84 MET A C 1
ATOM 653 O O . MET A 1 84 ? -7.789 8.002 7.882 1.00 98.12 84 MET A O 1
ATOM 657 N N . GLU A 1 85 ? -6.895 10.020 7.472 1.00 98.00 85 GLU A N 1
ATOM 658 C CA . GLU A 1 85 ? -8.170 10.747 7.481 1.00 98.00 85 GLU A CA 1
ATOM 659 C C . GLU A 1 85 ? -9.106 10.235 6.386 1.00 98.00 85 GLU A C 1
ATOM 661 O O . GLU A 1 85 ? -10.233 9.827 6.671 1.00 98.00 85 GLU A O 1
ATOM 666 N N . ARG A 1 86 ? -8.609 10.142 5.149 1.00 98.06 86 ARG A N 1
ATOM 667 C CA . ARG A 1 86 ? -9.386 9.622 4.017 1.00 98.06 86 ARG A CA 1
ATOM 668 C C . ARG A 1 86 ? -9.796 8.168 4.213 1.00 98.06 86 ARG A C 1
ATOM 670 O O . ARG A 1 86 ? -10.928 7.805 3.909 1.00 98.06 86 ARG A O 1
ATOM 677 N N . ALA A 1 87 ? -8.901 7.330 4.735 1.00 98.06 87 ALA A N 1
ATOM 678 C CA . ALA A 1 87 ? -9.197 5.929 5.016 1.00 98.06 87 ALA A CA 1
ATOM 679 C C . ALA A 1 87 ? -10.291 5.788 6.084 1.00 98.06 87 ALA A C 1
ATOM 681 O O . ALA A 1 87 ? -11.230 5.011 5.897 1.00 98.06 87 ALA A O 1
ATOM 682 N N . ARG A 1 88 ? -10.210 6.567 7.169 1.00 98.06 88 ARG A N 1
ATOM 683 C CA . ARG A 1 88 ? -11.235 6.607 8.219 1.00 98.06 88 ARG A CA 1
ATOM 684 C C . ARG A 1 88 ? -12.583 7.021 7.638 1.00 98.06 88 ARG A C 1
ATOM 686 O O . ARG A 1 88 ? -13.572 6.322 7.840 1.00 98.06 88 ARG A O 1
ATOM 693 N N . ASP A 1 89 ? -12.610 8.112 6.879 1.00 97.88 89 ASP A N 1
ATOM 694 C CA . ASP A 1 89 ? -13.844 8.669 6.320 1.00 97.88 89 ASP A CA 1
ATOM 695 C C . ASP A 1 89 ? -14.462 7.742 5.252 1.00 97.88 89 ASP A C 1
ATOM 697 O O . ASP A 1 89 ? -15.683 7.658 5.122 1.00 97.88 89 ASP A O 1
ATOM 701 N N . ALA A 1 90 ? -13.637 6.957 4.548 1.00 97.69 90 ALA A N 1
ATOM 702 C CA . ALA A 1 90 ? -14.069 5.912 3.615 1.00 97.69 90 ALA A CA 1
ATOM 703 C C . ALA A 1 90 ? -14.595 4.626 4.295 1.00 97.69 90 ALA A C 1
ATOM 705 O O . ALA A 1 90 ? -15.141 3.736 3.623 1.00 97.69 90 ALA A O 1
ATOM 706 N N . GLY A 1 91 ? -14.434 4.504 5.617 1.00 96.88 91 GLY A N 1
ATOM 707 C CA . GLY A 1 91 ? -14.828 3.331 6.398 1.00 96.88 91 GLY A CA 1
ATOM 708 C C . GLY A 1 91 ? -13.830 2.172 6.335 1.00 96.88 91 GLY A C 1
ATOM 709 O O . GLY A 1 91 ? -14.231 1.014 6.476 1.00 96.88 91 GLY A O 1
ATOM 710 N N . VAL A 1 92 ? -12.544 2.451 6.100 1.00 98.25 92 VAL A N 1
ATOM 711 C CA . VAL A 1 92 ? -11.479 1.451 6.248 1.00 98.25 92 VAL A CA 1
ATOM 712 C C . VAL A 1 92 ? -11.386 1.022 7.708 1.00 98.25 92 VAL A C 1
ATOM 714 O O . VAL A 1 92 ? -11.458 1.847 8.612 1.00 98.25 92 VAL A O 1
ATOM 717 N N . SER A 1 93 ? -11.254 -0.283 7.947 1.00 97.94 93 SER A N 1
ATOM 718 C CA . SER A 1 93 ? -11.326 -0.842 9.303 1.00 97.94 93 SER A CA 1
ATOM 719 C C . SER A 1 93 ? -9.969 -1.237 9.876 1.00 97.94 93 SER A C 1
ATOM 721 O O . SER A 1 93 ? -9.867 -1.425 11.084 1.00 97.94 93 SER A O 1
ATOM 723 N N . GLY A 1 94 ? -8.936 -1.397 9.045 1.00 98.12 94 GLY A N 1
ATOM 724 C CA . GLY A 1 94 ? -7.637 -1.901 9.487 1.00 98.12 94 GLY A CA 1
ATOM 725 C C . GLY A 1 94 ? -6.435 -1.098 9.001 1.00 98.12 94 GLY A C 1
ATOM 726 O O . GLY A 1 94 ? -6.457 -0.483 7.936 1.00 98.12 94 GLY A O 1
ATOM 727 N N . LEU A 1 95 ? -5.353 -1.180 9.771 1.00 98.56 95 LEU A N 1
ATOM 728 C CA . LEU A 1 95 ? -4.026 -0.678 9.421 1.00 98.56 95 LEU A CA 1
ATOM 729 C C . LEU A 1 95 ? -3.006 -1.789 9.673 1.00 98.56 95 LEU A C 1
ATOM 731 O O . LEU A 1 95 ? -3.008 -2.399 10.743 1.00 98.56 95 LEU A O 1
ATOM 735 N N . GLU A 1 96 ? -2.148 -2.097 8.706 1.00 98.31 96 GLU A N 1
ATOM 736 C CA . GLU A 1 96 ? -1.057 -3.048 8.924 1.00 98.31 96 GLU A CA 1
ATOM 737 C C . GLU A 1 96 ? 0.044 -2.399 9.761 1.00 98.31 96 GLU A C 1
ATOM 739 O O . GLU A 1 96 ? 0.783 -1.526 9.302 1.00 98.31 96 GLU A O 1
ATOM 744 N N . CYS A 1 97 ? 0.134 -2.828 11.019 1.00 98.06 97 CYS A N 1
ATOM 745 C CA . CYS A 1 97 ? 1.115 -2.326 11.978 1.00 98.06 97 CYS A CA 1
ATOM 746 C C . CYS A 1 97 ? 2.318 -3.261 12.103 1.00 98.06 97 CYS A C 1
ATOM 748 O O . CYS A 1 97 ? 3.384 -2.823 12.530 1.00 98.06 97 CYS A O 1
ATOM 750 N N . TYR A 1 98 ? 2.154 -4.536 11.745 1.00 97.06 98 TYR A N 1
ATOM 751 C CA . TYR A 1 98 ? 3.189 -5.554 11.870 1.00 97.06 98 TYR A CA 1
ATOM 752 C C . TYR A 1 98 ? 3.522 -6.135 10.500 1.00 97.06 98 TYR A C 1
ATOM 754 O O . TYR A 1 98 ? 2.708 -6.814 9.882 1.00 97.06 98 TYR A O 1
ATOM 762 N N . TYR A 1 99 ? 4.748 -5.887 10.058 1.00 94.19 99 TYR A N 1
ATOM 763 C CA . TYR A 1 99 ? 5.265 -6.338 8.774 1.00 94.19 99 TYR A CA 1
ATOM 764 C C . TYR A 1 99 ? 6.702 -6.825 8.953 1.00 94.19 99 TYR A C 1
ATOM 766 O O . TYR A 1 99 ? 7.456 -6.237 9.730 1.00 94.19 99 TYR A O 1
ATOM 774 N N . SER A 1 100 ? 7.112 -7.877 8.238 1.00 88.75 100 SER A N 1
ATOM 775 C CA . SER A 1 100 ? 8.439 -8.495 8.413 1.00 88.75 100 SER A CA 1
ATOM 776 C C . SER A 1 100 ? 9.611 -7.531 8.186 1.00 88.75 100 SER A C 1
ATOM 778 O O . SER A 1 100 ? 10.688 -7.742 8.735 1.00 88.75 100 SER A O 1
ATOM 780 N N . GLY A 1 101 ? 9.411 -6.468 7.402 1.00 87.38 101 GLY A N 1
ATOM 781 C CA . GLY A 1 101 ? 10.415 -5.430 7.165 1.00 87.38 101 GLY A CA 1
ATOM 782 C C . GLY A 1 101 ? 10.406 -4.262 8.158 1.00 87.38 101 GLY A C 1
ATOM 783 O O . GLY A 1 101 ? 11.174 -3.322 7.963 1.00 87.38 101 GLY A O 1
ATOM 784 N N . TYR A 1 102 ? 9.531 -4.249 9.169 1.00 94.06 102 TYR A N 1
ATOM 785 C CA . TYR A 1 102 ? 9.421 -3.130 10.111 1.00 94.06 102 TYR A CA 1
ATOM 786 C C . TYR A 1 102 ? 10.258 -3.346 11.364 1.00 94.06 102 TYR A C 1
ATOM 788 O O . TYR A 1 102 ? 10.295 -4.433 11.940 1.00 94.06 102 TYR A O 1
ATOM 796 N N . SER A 1 103 ? 10.910 -2.271 11.807 1.00 96.44 103 SER A N 1
ATOM 797 C CA . SER A 1 103 ? 11.554 -2.248 13.113 1.00 96.44 103 SER A CA 1
ATOM 798 C C . SER A 1 103 ? 10.499 -2.155 14.228 1.00 96.44 103 SER A C 1
ATOM 800 O O . SER A 1 103 ? 9.375 -1.700 13.979 1.00 96.44 103 SER A O 1
ATOM 802 N N . PRO A 1 104 ? 10.835 -2.539 15.472 1.00 97.25 104 PRO A N 1
ATOM 803 C CA . PRO A 1 104 ? 9.927 -2.397 16.609 1.00 97.25 104 PRO A CA 1
ATOM 804 C C . PRO A 1 104 ? 9.390 -0.968 16.790 1.00 97.25 104 PRO A C 1
ATOM 806 O O . PRO A 1 104 ? 8.222 -0.789 17.130 1.00 97.25 104 PRO A O 1
ATOM 809 N N . GLU A 1 105 ? 10.211 0.047 16.513 1.00 97.75 105 GLU A N 1
ATOM 810 C CA . GLU A 1 105 ? 9.839 1.463 16.607 1.00 97.75 105 GLU A CA 1
ATOM 811 C C . GLU A 1 105 ? 8.783 1.834 15.559 1.00 97.75 105 GLU A C 1
ATOM 813 O O . GLU A 1 105 ? 7.806 2.517 15.873 1.00 97.75 105 GLU A O 1
ATOM 818 N N . VAL A 1 106 ? 8.940 1.343 14.324 1.00 96.38 106 VAL A N 1
ATOM 819 C CA . VAL A 1 106 ? 7.953 1.535 13.252 1.00 96.38 106 VAL A CA 1
ATOM 820 C C . VAL A 1 106 ? 6.632 0.864 13.619 1.00 96.38 106 VAL A C 1
ATOM 822 O O . VAL A 1 106 ? 5.581 1.494 13.505 1.00 96.38 106 VAL A O 1
ATOM 825 N N . CYS A 1 107 ? 6.678 -0.374 14.117 1.00 97.88 107 CYS A N 1
ATOM 826 C CA . CYS A 1 107 ? 5.486 -1.093 14.567 1.00 97.88 107 CYS A CA 1
ATOM 827 C C . CYS A 1 107 ? 4.752 -0.334 15.684 1.00 97.88 107 CYS A C 1
ATOM 829 O O . CYS A 1 107 ? 3.532 -0.184 15.634 1.00 97.88 107 CYS A O 1
ATOM 831 N N . ALA A 1 108 ? 5.486 0.186 16.675 1.00 97.94 108 ALA A N 1
ATOM 832 C CA . ALA A 1 108 ? 4.912 0.972 17.766 1.00 97.94 108 ALA A CA 1
ATOM 833 C C . ALA A 1 108 ? 4.257 2.267 17.260 1.00 97.94 108 ALA A C 1
ATOM 835 O O . ALA A 1 108 ? 3.139 2.587 17.666 1.00 97.94 108 ALA A O 1
ATOM 836 N N . ARG A 1 109 ? 4.911 2.975 16.327 1.00 97.06 109 ARG A N 1
ATOM 837 C CA . ARG A 1 109 ? 4.368 4.192 15.705 1.00 97.06 109 ARG A CA 1
ATOM 838 C C . ARG A 1 109 ? 3.069 3.914 14.951 1.00 97.06 109 ARG A C 1
ATOM 840 O O . ARG A 1 109 ? 2.091 4.632 15.133 1.00 97.06 109 ARG A O 1
ATOM 847 N N . LEU A 1 110 ? 3.045 2.866 14.128 1.00 97.69 110 LEU A N 1
ATOM 848 C CA . LEU A 1 110 ? 1.857 2.493 13.356 1.00 97.69 110 LEU A CA 1
ATOM 849 C C . LEU A 1 110 ? 0.718 2.014 14.250 1.00 97.69 110 LEU A C 1
ATOM 851 O O . LEU A 1 110 ? -0.436 2.295 13.952 1.00 97.69 110 LEU A O 1
ATOM 855 N N . LYS A 1 111 ? 1.025 1.332 15.355 1.00 98.12 111 LYS A N 1
ATOM 856 C CA . LYS A 1 111 ? 0.010 0.946 16.335 1.00 98.12 111 LYS A CA 1
ATOM 857 C C . LYS A 1 111 ? -0.625 2.163 17.003 1.00 98.12 111 LYS A C 1
ATOM 859 O O . LYS A 1 111 ? -1.844 2.247 17.048 1.00 98.12 111 LYS A O 1
ATOM 864 N N . ALA A 1 112 ? 0.182 3.128 17.445 1.00 97.88 112 ALA A N 1
ATOM 865 C CA . ALA A 1 112 ? -0.338 4.374 18.007 1.00 97.88 112 ALA A CA 1
ATOM 866 C C . ALA A 1 112 ? -1.212 5.138 16.995 1.00 97.88 112 ALA A C 1
ATOM 868 O O . ALA A 1 112 ? -2.229 5.718 17.367 1.00 97.88 112 ALA A O 1
ATOM 869 N N . LEU A 1 113 ? -0.843 5.101 15.710 1.00 97.25 113 LEU A N 1
ATOM 870 C CA . LEU A 1 113 ? -1.639 5.688 14.635 1.00 97.25 113 LEU A CA 1
ATOM 871 C C . LEU A 1 113 ? -2.962 4.937 14.421 1.00 97.25 113 LEU A C 1
ATOM 873 O O . LEU A 1 113 ? -4.005 5.573 14.298 1.00 97.25 113 LEU A O 1
ATOM 877 N N . ALA A 1 114 ? -2.940 3.601 14.428 1.00 98.19 114 ALA A N 1
ATOM 878 C CA . ALA A 1 114 ? -4.151 2.788 14.354 1.00 98.19 114 ALA A CA 1
ATOM 879 C C . ALA A 1 114 ? -5.114 3.130 15.499 1.00 98.19 114 ALA A C 1
ATOM 881 O O . ALA A 1 114 ? -6.285 3.408 15.247 1.00 98.19 114 ALA A O 1
ATOM 882 N N . ASP A 1 115 ? -4.601 3.204 16.729 1.00 98.06 115 ASP A N 1
ATOM 883 C CA . ASP A 1 115 ? -5.384 3.555 17.914 1.00 98.06 115 ASP A CA 1
ATOM 884 C C . ASP A 1 115 ? -5.981 4.972 17.797 1.00 98.06 115 ASP A C 1
ATOM 886 O O . ASP A 1 115 ? -7.157 5.176 18.099 1.00 98.06 115 ASP A O 1
ATOM 890 N N . ALA A 1 116 ? -5.206 5.947 17.306 1.00 97.81 116 ALA A N 1
ATOM 891 C CA . ALA A 1 116 ? -5.649 7.336 17.156 1.00 97.81 116 ALA A CA 1
ATOM 892 C C . ALA A 1 116 ? -6.791 7.513 16.137 1.00 97.81 116 ALA A C 1
ATOM 894 O O . ALA A 1 116 ? -7.655 8.369 16.328 1.00 97.81 116 ALA A O 1
ATOM 895 N N . TYR A 1 117 ? -6.806 6.710 15.071 1.00 97.75 117 TYR A N 1
ATOM 896 C CA . TYR A 1 117 ? -7.817 6.782 14.008 1.00 97.75 117 TYR A CA 1
ATOM 897 C C . TYR A 1 117 ? -8.921 5.720 14.129 1.00 97.75 117 TYR A C 1
ATOM 899 O O . TYR A 1 117 ? -9.865 5.731 13.340 1.00 97.75 117 TYR A O 1
ATOM 907 N N . GLY A 1 118 ? -8.841 4.834 15.127 1.00 97.44 118 GLY A N 1
ATOM 908 C CA . GLY A 1 118 ? -9.829 3.782 15.370 1.00 97.44 118 GLY A CA 1
ATOM 909 C C . GLY A 1 118 ? -9.711 2.573 14.437 1.00 97.44 118 GLY A C 1
ATOM 910 O O . GLY A 1 118 ? -10.693 1.860 14.238 1.00 97.44 118 GLY A O 1
ATOM 911 N N . PHE A 1 119 ? -8.533 2.327 13.862 1.00 98.50 119 PHE A N 1
ATOM 912 C CA . PHE A 1 119 ? -8.275 1.159 13.021 1.00 98.50 119 PHE A CA 1
ATOM 913 C C . PHE A 1 119 ? -7.890 -0.069 13.853 1.00 98.50 119 PHE A C 1
ATOM 915 O O . PHE A 1 119 ? -7.147 0.015 14.829 1.00 98.50 119 PHE A O 1
ATOM 922 N N . CYS A 1 120 ? -8.312 -1.253 13.414 1.00 98.19 120 CYS A N 1
ATOM 923 C CA . CYS A 1 120 ? -7.778 -2.511 13.917 1.00 98.19 120 CYS A CA 1
ATOM 924 C C . CYS A 1 120 ? -6.338 -2.713 13.423 1.00 98.19 120 CYS A C 1
ATOM 926 O O . CYS A 1 120 ? -6.070 -2.690 12.220 1.00 98.19 120 CYS A O 1
ATOM 928 N N . ALA A 1 121 ? -5.411 -2.974 14.344 1.00 98.19 121 ALA A N 1
ATOM 929 C CA . ALA A 1 121 ? -4.043 -3.337 13.991 1.00 98.19 121 ALA A CA 1
ATOM 930 C C . ALA A 1 121 ? -4.004 -4.728 13.332 1.00 98.19 121 ALA A C 1
ATOM 932 O O . ALA A 1 121 ? -4.461 -5.715 13.910 1.00 98.19 121 ALA A O 1
ATOM 933 N N . THR A 1 122 ? -3.429 -4.807 12.134 1.00 98.19 122 THR A N 1
ATOM 934 C CA . THR A 1 122 ? -3.272 -6.045 11.354 1.00 98.19 122 THR A CA 1
ATOM 935 C C . THR A 1 122 ? -1.796 -6.395 11.144 1.00 98.19 122 THR A C 1
ATOM 937 O O . THR A 1 122 ? -0.903 -5.589 11.438 1.00 98.19 122 THR A O 1
ATOM 940 N N . ALA A 1 123 ? -1.541 -7.624 10.688 1.00 96.94 123 ALA A N 1
ATOM 941 C CA . ALA A 1 123 ? -0.206 -8.171 10.481 1.00 96.94 123 ALA A CA 1
ATOM 942 C C . ALA A 1 123 ? -0.140 -9.020 9.205 1.00 96.94 123 ALA A C 1
ATOM 944 O O . ALA A 1 123 ? -1.059 -9.802 8.945 1.00 96.94 123 ALA A O 1
ATOM 945 N N . GLY A 1 124 ? 0.974 -8.939 8.481 1.00 93.94 124 GLY A N 1
ATOM 946 C CA . GLY A 1 124 ? 1.210 -9.709 7.264 1.00 93.94 124 GLY A CA 1
ATOM 947 C C . GLY A 1 124 ? 2.699 -9.872 6.968 1.00 93.94 124 GLY A C 1
ATOM 948 O O . GLY A 1 124 ? 3.520 -9.013 7.284 1.00 93.94 124 GLY A O 1
ATOM 949 N N . SER A 1 125 ? 3.076 -11.013 6.387 1.00 90.75 125 SER A N 1
ATOM 950 C CA . SER A 1 125 ? 4.463 -11.262 5.965 1.00 90.75 125 SER A CA 1
ATOM 951 C C . SER A 1 125 ? 4.773 -10.722 4.571 1.00 90.75 125 SER A C 1
ATOM 953 O O . SER A 1 125 ? 5.944 -10.583 4.234 1.00 90.75 125 SER A O 1
ATOM 955 N N . ASP A 1 126 ? 3.735 -10.473 3.764 1.00 89.81 126 ASP A N 1
ATOM 956 C CA . ASP A 1 126 ? 3.832 -10.193 2.325 1.00 89.81 126 ASP A CA 1
ATOM 957 C C . ASP A 1 126 ? 4.748 -11.198 1.596 1.00 89.81 126 ASP A C 1
ATOM 959 O O . ASP A 1 126 ? 5.649 -10.850 0.831 1.00 89.81 126 ASP A O 1
ATOM 963 N N . TRP A 1 127 ? 4.581 -12.490 1.896 1.00 85.94 127 TRP A N 1
ATOM 964 C CA . TRP A 1 127 ? 5.442 -13.536 1.347 1.00 85.94 127 TRP A CA 1
ATOM 965 C C . TRP A 1 127 ? 5.148 -13.802 -0.137 1.00 85.94 127 TRP A C 1
ATOM 967 O O . TRP A 1 127 ? 4.012 -14.076 -0.519 1.00 85.94 127 TRP A O 1
ATOM 977 N N . HIS A 1 128 ? 6.199 -13.785 -0.960 1.00 80.50 128 HIS A N 1
ATOM 978 C CA . HIS A 1 128 ? 6.116 -13.866 -2.424 1.00 80.50 128 HIS A CA 1
ATOM 979 C C . HIS A 1 128 ? 6.775 -15.118 -3.039 1.00 80.50 128 HIS A C 1
ATOM 981 O O . HIS A 1 128 ? 6.886 -15.203 -4.262 1.00 80.50 128 HIS A O 1
ATOM 987 N N . GLY A 1 129 ? 7.207 -16.093 -2.233 1.00 79.38 129 GLY A N 1
ATOM 988 C CA . GLY A 1 129 ? 7.917 -17.284 -2.721 1.00 79.38 129 GLY A CA 1
ATOM 989 C C . GLY A 1 129 ? 9.375 -17.381 -2.272 1.00 79.38 129 GLY A C 1
ATOM 990 O O . GLY A 1 129 ? 9.869 -16.539 -1.521 1.00 79.38 129 GLY A O 1
ATOM 991 N N . SER A 1 130 ? 10.045 -18.434 -2.747 1.00 42.94 130 SER A N 1
ATOM 992 C CA . SER A 1 130 ? 11.482 -18.713 -2.603 1.00 42.94 130 SER A CA 1
ATOM 993 C C . SER A 1 130 ? 12.109 -18.956 -3.966 1.00 42.94 130 SER A C 1
ATOM 995 O O . SER A 1 130 ? 11.515 -19.785 -4.697 1.00 42.94 130 SER A O 1
#

pLDDT: mean 93.47, std 6.63, range [42.94, 98.56]

Secondary structure (DSSP, 8-state):
-TTTSTT----HHHHHHHHHHTTS-SSHHHHIIIIISTTSTT-PPPP---HHHHHHHHHHTT---EE--GGGG---HHHHHHHHHHHHHTT--EEEEEETT--HHHHHHHHHHHHHHTPEEEEE------

Sequence (130 aa):
LKAEHPGSIIGRPHFALCLIRAGLADSVQDAFVRYLDPGRKYYIRRHFLSVEEAAELIRGAGGVSAIAHPMQYKLDDEGMTELMERARDAGVSGLECYYSGYSPEVCARLKALADAYGFCATAGSDWHGS

Radius of gyration: 18.41 Å; chains: 1; bounding box: 41×34×46 Å